Protein AF-A0A8H3MFL0-F1 (afdb_monomer)

Nearest PDB structures (foldseek):
  2hah-assembly1_A-2  TM=5.804E-01  e=1.735E-02  Feline immunodeficiency virus (isolate Petaluma)
  7q91-assembly2_D  TM=3.686E-01  e=1.709E+00  Agrobacterium fabrum str. C58
  8rm1-assembly1_D  TM=3.779E-01  e=5.942E+00  Simian foamy virus
  9gc3-assembly1_A  TM=3.300E-01  e=5.942E+00  Saccharomyces cerevisiae

Foldseek 3Di:
DEDAVDPAKEKEPQQCVVVVHDQPDQDDDDDDDPCPVPSVQKGKDAQDWDWDQDPVRDTFIDTGMYIYHHPVDPDIDIYDYPNCVCRRPCPDPVPPD

Mean predicted aligned error: 9.99 Å

pLDDT: mean 71.67, std 13.16, range [43.25, 90.88]

Structure (mmCIF, N/CA/C/O backbone):
data_AF-A0A8H3MFL0-F1
#
_entry.id   AF-A0A8H3MFL0-F1
#
loop_
_atom_site.group_PDB
_atom_site.id
_atom_site.type_symbol
_atom_site.label_atom_id
_atom_site.label_alt_id
_atom_site.label_comp_id
_atom_site.label_asym_id
_atom_site.label_entity_id
_atom_site.label_seq_id
_atom_site.pdbx_PDB_ins_code
_atom_site.Cartn_x
_atom_site.Cartn_y
_atom_site.Cartn_z
_atom_site.occupancy
_atom_site.B_iso_or_equiv
_atom_site.auth_seq_id
_atom_site.auth_comp_id
_atom_site.auth_asym_id
_atom_site.auth_atom_id
_atom_site.pdbx_PDB_model_num
ATOM 1 N N . MET A 1 1 ? 8.969 3.150 8.572 1.00 51.44 1 MET A N 1
ATOM 2 C CA . MET A 1 1 ? 9.713 4.432 8.544 1.00 51.44 1 MET A CA 1
ATOM 3 C C . MET A 1 1 ? 8.832 5.444 7.810 1.00 51.44 1 MET A C 1
ATOM 5 O O . MET A 1 1 ? 8.227 5.049 6.822 1.00 51.44 1 MET A O 1
ATOM 9 N N . SER A 1 2 ? 8.641 6.665 8.319 1.00 56.66 2 SER A N 1
ATOM 10 C CA . SER A 1 2 ? 7.818 7.694 7.651 1.00 56.66 2 SER A CA 1
ATOM 11 C C . SER A 1 2 ? 8.749 8.661 6.933 1.00 56.66 2 SER A C 1
ATOM 13 O O . SER A 1 2 ? 9.615 9.239 7.585 1.00 56.66 2 SER A O 1
ATOM 15 N N . ASP A 1 3 ? 8.581 8.832 5.624 1.00 61.03 3 ASP A N 1
ATOM 16 C CA . ASP A 1 3 ? 9.318 9.837 4.855 1.00 61.03 3 ASP A CA 1
ATOM 17 C C . ASP A 1 3 ? 8.446 11.088 4.724 1.00 61.03 3 ASP A C 1
ATOM 19 O O . ASP A 1 3 ? 7.447 11.107 4.000 1.00 61.03 3 ASP A O 1
ATOM 23 N N . SER A 1 4 ? 8.812 12.131 5.469 1.00 59.31 4 SER A N 1
ATOM 24 C CA . SER A 1 4 ? 8.095 13.403 5.498 1.00 59.31 4 SER A CA 1
ATOM 25 C C . SER A 1 4 ? 8.330 14.269 4.257 1.00 59.31 4 SER A C 1
ATOM 27 O O . SER A 1 4 ? 7.903 15.415 4.251 1.00 59.31 4 SER A O 1
ATOM 29 N N . ALA A 1 5 ? 9.036 13.793 3.233 1.00 62.97 5 ALA A N 1
ATOM 30 C CA . ALA A 1 5 ? 9.180 14.491 1.955 1.00 62.97 5 ALA A CA 1
ATOM 31 C C . ALA A 1 5 ? 8.535 13.724 0.788 1.00 62.97 5 ALA A C 1
ATOM 33 O O . ALA A 1 5 ? 8.333 14.301 -0.280 1.00 62.97 5 ALA A O 1
ATOM 34 N N . SER A 1 6 ? 8.185 12.448 0.978 1.00 65.25 6 SER A N 1
ATOM 35 C CA . SER A 1 6 ? 7.607 11.620 -0.082 1.00 65.25 6 SER A CA 1
ATOM 36 C C . SER A 1 6 ? 6.082 11.729 -0.142 1.00 65.25 6 SER A C 1
ATOM 38 O O . SER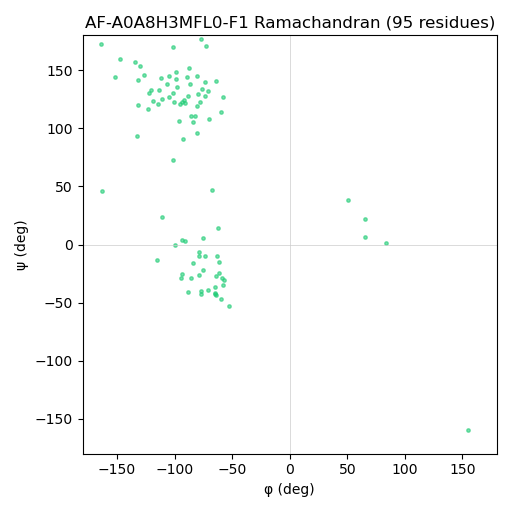 A 1 6 ? 5.370 11.489 0.839 1.00 65.25 6 SER A O 1
ATOM 40 N N . GLU A 1 7 ? 5.564 12.020 -1.335 1.00 68.75 7 GLU A N 1
ATOM 41 C CA . GLU A 1 7 ? 4.129 11.957 -1.653 1.00 68.75 7 GLU A CA 1
ATOM 42 C C . GLU A 1 7 ? 3.630 10.514 -1.826 1.00 68.75 7 GLU A C 1
ATOM 44 O O . GLU A 1 7 ? 2.435 10.237 -1.668 1.00 68.75 7 GLU A O 1
ATOM 49 N N . PHE A 1 8 ? 4.550 9.590 -2.117 1.00 70.81 8 PHE A N 1
ATOM 50 C CA . PHE A 1 8 ? 4.258 8.198 -2.437 1.00 70.81 8 PHE A CA 1
ATOM 51 C C . PHE A 1 8 ? 4.602 7.273 -1.275 1.00 70.81 8 PHE A C 1
ATOM 53 O O . PHE A 1 8 ? 5.596 7.464 -0.570 1.00 70.81 8 PHE A O 1
ATOM 60 N N . CYS A 1 9 ? 3.797 6.226 -1.122 1.00 82.38 9 CYS A N 1
ATOM 61 C CA . CYS A 1 9 ? 4.133 5.107 -0.259 1.00 82.38 9 CYS A CA 1
ATOM 62 C C . CYS A 1 9 ? 4.902 4.056 -1.042 1.00 82.38 9 CYS A C 1
ATOM 64 O O . CYS A 1 9 ? 4.594 3.801 -2.209 1.00 82.38 9 CYS A O 1
ATOM 66 N N . CYS A 1 10 ? 5.858 3.405 -0.390 1.00 85.50 10 CYS A N 1
ATOM 67 C CA . CYS A 1 10 ? 6.614 2.333 -1.011 1.00 85.50 10 CYS A CA 1
ATOM 68 C C . CYS A 1 10 ? 6.672 1.081 -0.144 1.00 85.50 10 CYS A C 1
ATOM 70 O O . CYS A 1 10 ? 6.540 1.130 1.080 1.00 85.50 10 CYS A O 1
ATOM 72 N N . MET A 1 11 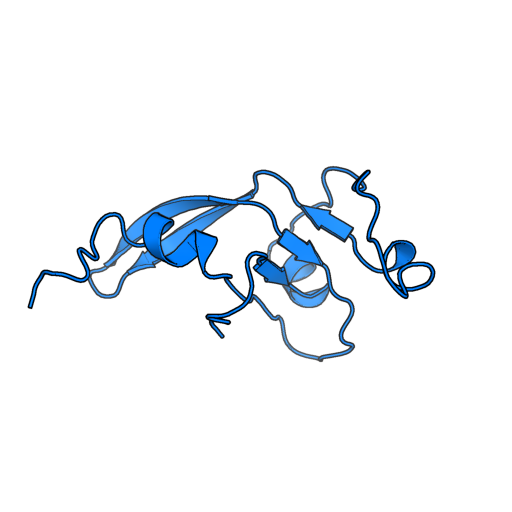? 6.841 -0.051 -0.810 1.00 86.56 11 MET A N 1
ATOM 73 C CA . MET A 1 11 ? 7.023 -1.354 -0.185 1.00 86.56 11 MET A CA 1
ATOM 74 C C . MET A 1 11 ? 7.937 -2.224 -1.035 1.00 86.56 11 MET A C 1
ATOM 76 O O . MET A 1 11 ? 8.088 -1.955 -2.224 1.00 86.56 11 MET A O 1
ATOM 80 N N . ASN A 1 12 ? 8.532 -3.259 -0.450 1.00 87.81 12 ASN A N 1
ATOM 81 C CA . ASN A 1 12 ? 9.339 -4.218 -1.203 1.00 87.81 12 ASN A CA 1
ATOM 82 C C . ASN A 1 12 ? 8.598 -5.530 -1.496 1.00 87.81 12 ASN A C 1
ATOM 84 O O . ASN A 1 12 ? 7.521 -5.793 -0.956 1.00 87.81 12 ASN A O 1
ATOM 88 N N . ASP A 1 13 ? 9.187 -6.363 -2.359 1.00 84.69 13 ASP A N 1
ATOM 89 C CA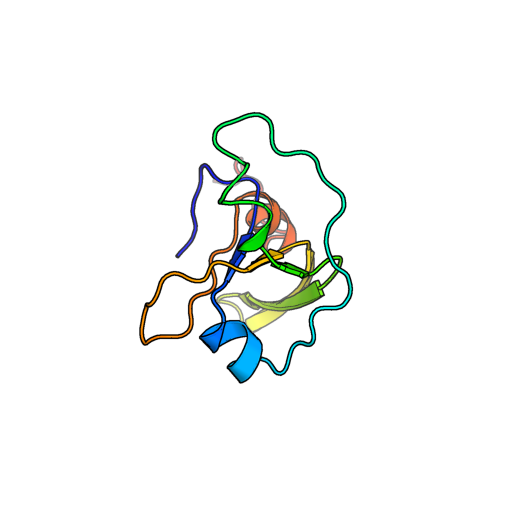 . ASP A 1 13 ? 8.601 -7.647 -2.765 1.00 84.69 13 ASP A CA 1
ATOM 90 C C . ASP A 1 13 ? 8.334 -8.574 -1.566 1.00 84.69 13 ASP A C 1
ATOM 92 O O . ASP A 1 13 ? 7.325 -9.280 -1.535 1.00 84.69 13 ASP A O 1
ATOM 96 N N . LEU A 1 14 ? 9.189 -8.539 -0.538 1.00 87.88 14 LEU A N 1
ATOM 97 C CA . LEU A 1 14 ? 8.984 -9.318 0.685 1.00 87.88 14 LEU A CA 1
ATOM 98 C C . LEU A 1 14 ? 7.736 -8.873 1.456 1.00 87.88 14 LEU A C 1
ATOM 100 O O . LEU A 1 14 ? 6.973 -9.726 1.911 1.00 87.88 14 LEU A O 1
ATOM 104 N N . ALA A 1 15 ? 7.484 -7.565 1.563 1.00 87.75 15 ALA A N 1
ATOM 105 C CA . ALA A 1 15 ? 6.265 -7.043 2.181 1.00 87.75 15 ALA A CA 1
ATOM 106 C C . ALA A 1 15 ? 5.011 -7.425 1.389 1.00 87.75 15 ALA A C 1
ATOM 108 O O . ALA A 1 15 ? 4.028 -7.863 1.983 1.00 87.75 15 ALA A O 1
ATOM 109 N N . ILE A 1 16 ? 5.056 -7.34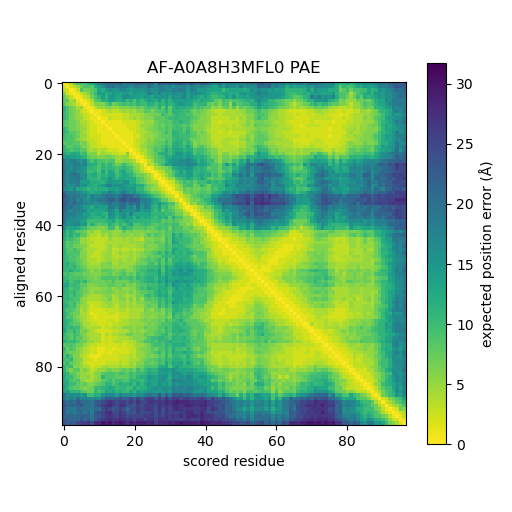1 0.058 1.00 83.69 16 ILE A N 1
ATOM 110 C CA . ILE A 1 16 ? 3.943 -7.753 -0.813 1.00 83.69 16 ILE A CA 1
ATOM 111 C C . ILE A 1 16 ? 3.608 -9.231 -0.603 1.00 83.69 16 ILE A C 1
ATOM 113 O O . ILE A 1 16 ? 2.440 -9.579 -0.413 1.00 83.69 16 ILE A O 1
ATOM 117 N N . ASN A 1 17 ? 4.629 -10.092 -0.591 1.00 84.38 17 ASN A N 1
ATOM 118 C CA . ASN A 1 17 ? 4.460 -11.529 -0.387 1.00 84.38 17 ASN A CA 1
ATOM 119 C C . ASN A 1 17 ? 3.898 -11.845 1.005 1.00 84.38 17 ASN A C 1
ATOM 121 O O . ASN A 1 17 ? 2.978 -12.653 1.119 1.00 84.38 17 ASN A O 1
ATOM 125 N N . ALA A 1 18 ? 4.405 -11.186 2.051 1.00 85.44 18 ALA A N 1
ATOM 126 C CA . ALA A 1 18 ? 3.925 -11.368 3.420 1.00 85.44 18 ALA A CA 1
ATOM 127 C C . ALA A 1 18 ? 2.470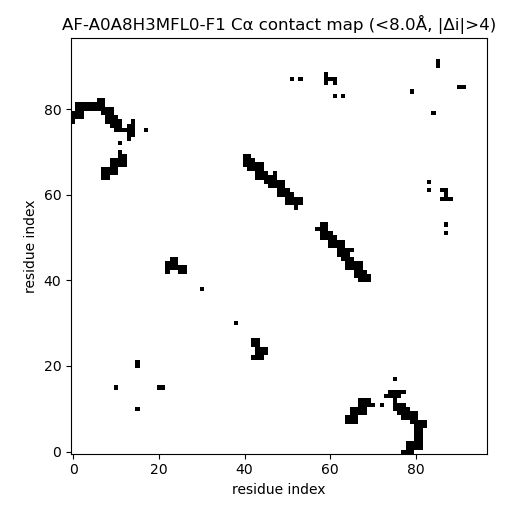 -10.904 3.600 1.00 85.44 18 ALA A C 1
ATOM 129 O O . ALA A 1 18 ? 1.702 -11.538 4.322 1.00 85.44 18 ALA A O 1
ATOM 130 N N . LEU A 1 19 ? 2.080 -9.822 2.920 1.00 82.12 19 LEU A N 1
ATOM 131 C CA . LEU A 1 19 ? 0.710 -9.302 2.919 1.00 82.12 19 LEU A CA 1
ATOM 132 C C . LEU A 1 19 ? -0.229 -10.093 1.991 1.00 82.12 19 LEU A C 1
ATOM 134 O O . LEU A 1 19 ? -1.442 -9.883 2.023 1.00 82.12 19 LEU A O 1
ATOM 138 N N . GLY A 1 20 ? 0.310 -10.994 1.162 1.00 81.81 20 GLY A N 1
ATOM 139 C CA . GLY A 1 20 ? -0.453 -11.765 0.181 1.00 81.81 20 GLY A CA 1
ATOM 140 C C . GLY A 1 20 ? -1.078 -10.904 -0.920 1.00 81.81 20 GLY A C 1
ATOM 141 O O . GLY A 1 20 ? -2.065 -11.312 -1.536 1.00 81.81 20 GLY A O 1
ATOM 142 N N . TRP A 1 21 ? -0.547 -9.702 -1.158 1.00 78.75 21 TRP A N 1
ATOM 143 C CA . TRP A 1 21 ? -1.094 -8.781 -2.148 1.00 78.75 21 TRP A CA 1
ATOM 144 C C . TRP A 1 21 ? -0.722 -9.226 -3.559 1.00 78.75 21 TRP A C 1
ATOM 146 O O . TRP A 1 21 ? 0.429 -9.541 -3.856 1.00 78.75 21 TRP A O 1
ATOM 156 N N . LYS A 1 22 ? -1.705 -9.227 -4.459 1.00 71.56 22 LYS A N 1
ATOM 157 C CA . LYS A 1 22 ? -1.471 -9.435 -5.889 1.00 71.56 22 LYS A CA 1
ATOM 158 C C . LYS A 1 22 ? -1.429 -8.082 -6.576 1.00 71.56 22 LYS A C 1
ATOM 160 O O . LYS A 1 22 ? -2.243 -7.215 -6.277 1.00 71.56 22 LYS A O 1
ATOM 165 N N . VAL A 1 23 ? -0.457 -7.901 -7.467 1.00 64.56 23 VAL A N 1
ATOM 166 C CA . VAL A 1 23 ? -0.360 -6.691 -8.290 1.00 64.56 23 VAL A CA 1
ATOM 167 C C . VAL A 1 23 ? -1.637 -6.595 -9.108 1.00 64.56 23 VAL A C 1
ATOM 169 O O . VAL A 1 23 ? -1.892 -7.453 -9.952 1.00 64.56 23 VAL A O 1
ATOM 172 N N . ASP A 1 24 ? -2.438 -5.574 -8.826 1.00 60.62 24 ASP A N 1
ATOM 173 C CA . ASP A 1 24 ? -3.783 -5.481 -9.386 1.00 60.62 24 ASP A CA 1
ATOM 174 C C . ASP A 1 24 ? -3.732 -5.017 -10.849 1.00 60.62 24 ASP A C 1
ATOM 176 O O . ASP A 1 24 ? -4.425 -5.562 -11.710 1.00 60.62 24 ASP A O 1
ATOM 180 N N . LYS A 1 25 ? -2.851 -4.052 -11.166 1.00 59.56 25 LYS A N 1
ATOM 181 C CA . LYS A 1 25 ? -2.607 -3.554 -12.531 1.00 59.56 25 LYS A CA 1
ATOM 182 C C . LYS A 1 25 ? -1.178 -3.022 -12.706 1.00 59.56 25 LYS A C 1
ATOM 184 O O . LYS A 1 25 ? -0.650 -2.388 -11.793 1.00 59.56 25 LYS A O 1
ATOM 189 N N . PRO A 1 26 ? -0.549 -3.206 -13.883 1.00 56.75 26 PRO A N 1
ATOM 190 C CA . PRO A 1 26 ? 0.621 -2.418 -14.252 1.00 56.75 26 PRO A CA 1
ATOM 191 C C . PRO A 1 26 ? 0.225 -0.940 -14.381 1.00 56.75 26 PRO A C 1
ATOM 193 O O . PRO A 1 26 ? -0.861 -0.613 -14.855 1.00 56.75 26 PRO A O 1
ATOM 196 N N . SER A 1 27 ? 1.100 -0.051 -13.925 1.00 56.69 27 SER A N 1
ATOM 197 C CA . SER A 1 27 ? 0.875 1.394 -13.957 1.00 56.69 27 SER A CA 1
ATOM 198 C C . SER A 1 27 ? 1.171 1.989 -15.334 1.00 56.69 27 SER A C 1
ATOM 200 O O . SER A 1 27 ? 2.110 1.543 -15.990 1.00 56.69 27 SER A O 1
ATOM 202 N N . ASP A 1 28 ? 0.409 3.009 -15.742 1.00 55.69 28 ASP A N 1
ATOM 203 C CA . ASP A 1 28 ? 0.522 3.685 -17.050 1.00 55.69 28 ASP A CA 1
ATOM 204 C C . ASP A 1 28 ? 1.065 5.129 -16.939 1.00 55.69 28 ASP A C 1
ATOM 206 O O . ASP A 1 28 ? 0.815 5.989 -17.781 1.00 55.69 28 ASP A O 1
ATOM 210 N N . PHE A 1 29 ? 1.795 5.451 -15.864 1.00 55.09 29 PHE A N 1
ATOM 211 C CA . PHE A 1 29 ? 2.347 6.798 -15.683 1.00 55.09 29 PHE A CA 1
ATOM 212 C C . PHE A 1 29 ? 3.716 6.971 -16.356 1.00 55.09 29 PHE A C 1
ATOM 214 O O . PHE A 1 29 ? 4.620 6.140 -16.233 1.00 55.09 29 PHE A O 1
ATOM 221 N N . ALA A 1 30 ? 3.907 8.123 -17.002 1.00 52.31 30 ALA A N 1
ATOM 222 C CA . ALA A 1 30 ? 5.188 8.543 -17.555 1.00 52.31 30 ALA A CA 1
ATOM 223 C C . ALA A 1 30 ? 6.040 9.252 -16.485 1.00 52.31 30 ALA A C 1
ATOM 225 O O . ALA A 1 30 ? 5.748 10.377 -16.085 1.00 52.31 30 ALA A O 1
ATOM 226 N N . ILE A 1 31 ? 7.132 8.621 -16.041 1.00 59.12 31 ILE A N 1
ATOM 227 C CA . ILE A 1 31 ? 8.122 9.267 -15.164 1.00 59.12 31 ILE A CA 1
ATOM 228 C C . ILE A 1 31 ? 9.059 10.126 -16.026 1.00 59.12 31 ILE A C 1
ATOM 230 O O . ILE A 1 31 ? 9.777 9.611 -16.890 1.00 59.12 31 ILE A O 1
ATOM 234 N N . LYS A 1 32 ? 9.088 11.439 -15.776 1.00 50.22 32 LYS A N 1
ATOM 235 C CA . LYS A 1 32 ? 10.021 12.38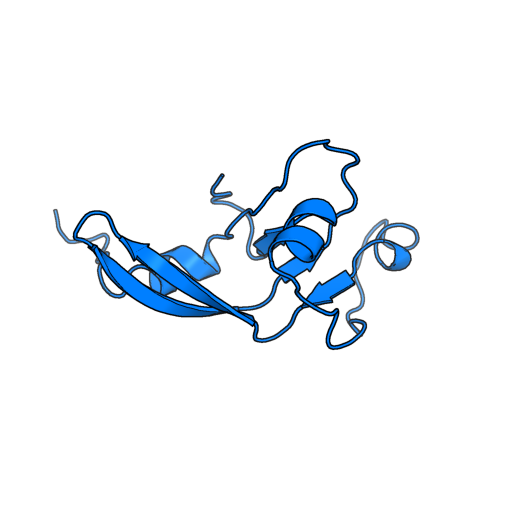5 -16.410 1.00 50.22 32 LYS A CA 1
ATOM 236 C C . LYS A 1 32 ? 11.357 12.377 -15.648 1.00 50.22 32 LYS A C 1
ATOM 238 O O . LYS A 1 32 ? 11.432 12.905 -14.547 1.00 50.22 32 LYS A O 1
ATOM 243 N N . GLY A 1 33 ? 12.404 11.767 -16.209 1.00 59.56 33 GLY A N 1
ATOM 244 C CA . GLY A 1 33 ? 13.726 11.632 -15.568 1.00 59.56 33 GLY A CA 1
ATOM 245 C C . GLY A 1 33 ? 14.508 10.432 -16.109 1.00 59.56 33 GLY A C 1
ATOM 246 O O . GLY A 1 33 ? 14.174 9.953 -17.187 1.00 59.56 33 GLY A O 1
ATOM 247 N N . ASN A 1 34 ? 15.510 9.917 -15.378 1.00 53.81 34 ASN A N 1
ATOM 248 C CA . ASN A 1 34 ? 16.288 8.699 -15.710 1.00 53.81 34 ASN A CA 1
ATOM 249 C C . ASN A 1 34 ? 15.436 7.403 -15.620 1.00 53.81 34 ASN A C 1
ATOM 251 O O . ASN A 1 34 ? 15.792 6.412 -14.986 1.00 53.81 34 ASN A O 1
ATOM 255 N N . S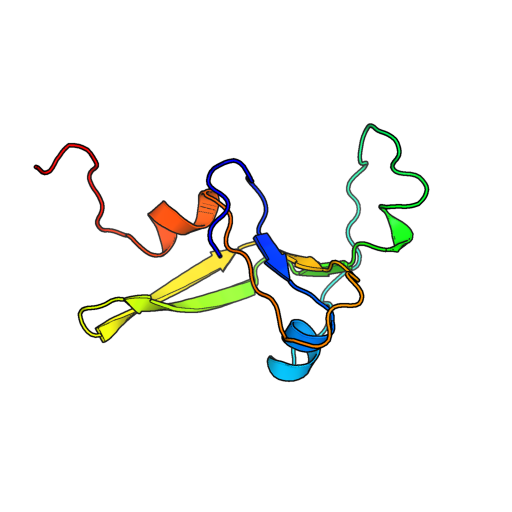ER A 1 35 ? 14.242 7.441 -16.205 1.00 54.12 35 SER A N 1
ATOM 256 C CA . SER A 1 35 ? 13.117 6.550 -15.956 1.00 54.12 35 SER A CA 1
ATOM 257 C C . SER A 1 35 ? 13.178 5.254 -16.745 1.00 54.12 35 SER A C 1
ATOM 259 O O . SER A 1 35 ? 12.522 4.292 -16.368 1.00 54.12 35 SER A O 1
ATOM 261 N N . LYS A 1 36 ? 14.006 5.172 -17.793 1.00 55.31 36 LYS A N 1
ATOM 262 C CA . LYS A 1 36 ? 14.035 4.007 -18.691 1.00 55.31 36 LYS A CA 1
ATOM 263 C C . LYS A 1 36 ? 14.307 2.682 -17.960 1.00 55.31 36 LYS A C 1
ATOM 265 O O . LYS A 1 36 ? 13.810 1.643 -18.391 1.00 55.31 36 LYS A O 1
ATOM 270 N N . HIS A 1 37 ? 15.057 2.725 -16.856 1.00 54.69 37 HIS A N 1
ATOM 271 C CA . HIS A 1 37 ? 15.338 1.565 -16.002 1.00 54.69 37 HIS A CA 1
ATOM 272 C C . HIS A 1 37 ? 14.365 1.432 -14.819 1.00 54.69 37 HIS A C 1
ATOM 274 O O . HIS A 1 37 ? 14.071 0.319 -14.398 1.00 54.69 37 HIS A O 1
ATOM 280 N N . ILE A 1 38 ? 13.820 2.549 -14.328 1.00 57.41 38 ILE A N 1
ATOM 281 C CA . ILE A 1 38 ? 12.957 2.600 -13.141 1.00 57.41 38 ILE A CA 1
ATOM 282 C C . ILE A 1 38 ? 11.539 2.118 -13.473 1.00 57.41 38 ILE A C 1
ATOM 284 O O . ILE A 1 38 ? 10.981 1.309 -12.740 1.00 57.41 38 ILE A O 1
ATOM 288 N N . THR A 1 39 ? 10.961 2.517 -14.610 1.00 56.47 39 THR A N 1
ATOM 289 C CA . THR A 1 39 ? 9.553 2.204 -14.927 1.00 56.47 39 THR A CA 1
ATOM 290 C C . THR A 1 39 ? 9.282 0.703 -15.076 1.00 56.47 39 THR A C 1
ATOM 292 O O . THR A 1 39 ? 8.171 0.261 -14.814 1.00 56.47 39 THR A O 1
ATOM 295 N N . LYS A 1 40 ? 10.285 -0.100 -15.465 1.00 55.75 40 LYS A N 1
ATOM 296 C CA . LYS A 1 40 ? 10.155 -1.569 -15.534 1.00 55.75 40 LYS A CA 1
ATOM 297 C C . LYS A 1 40 ? 10.270 -2.258 -14.171 1.00 55.75 40 LYS A C 1
ATOM 299 O O . LYS A 1 40 ? 9.752 -3.359 -14.023 1.00 55.75 40 LYS A O 1
ATOM 304 N N . ALA A 1 41 ? 10.966 -1.641 -13.216 1.00 59.84 41 ALA A N 1
ATOM 305 C CA . ALA A 1 41 ? 11.178 -2.192 -11.880 1.00 59.84 41 ALA A CA 1
ATOM 306 C C . ALA A 1 41 ? 10.018 -1.861 -10.926 1.00 59.84 41 ALA A C 1
ATOM 308 O O . ALA A 1 41 ? 9.721 -2.636 -10.022 1.00 59.84 41 ALA A O 1
ATOM 309 N N . LEU A 1 42 ? 9.334 -0.732 -11.142 1.00 67.25 42 LEU A N 1
ATOM 310 C CA . LEU A 1 42 ? 8.242 -0.303 -10.274 1.00 67.25 42 LEU A CA 1
ATOM 311 C C . LEU A 1 42 ? 6.926 -1.001 -10.637 1.00 67.25 42 LEU A C 1
ATOM 313 O O . LEU A 1 42 ? 6.305 -0.710 -11.661 1.00 67.25 42 LEU A O 1
ATOM 317 N N . ARG A 1 43 ? 6.458 -1.885 -9.755 1.00 75.31 43 ARG A N 1
ATOM 318 C CA . ARG A 1 43 ? 5.062 -2.362 -9.752 1.00 75.31 43 ARG A CA 1
ATOM 319 C C . ARG A 1 43 ? 4.224 -1.412 -8.907 1.00 75.31 43 ARG A C 1
ATOM 321 O O . ARG A 1 43 ? 4.747 -0.796 -7.986 1.00 75.31 43 ARG A O 1
ATOM 328 N N . TRP A 1 44 ? 2.939 -1.280 -9.200 1.00 77.88 44 TRP A N 1
ATOM 329 C CA . TRP A 1 44 ? 2.067 -0.373 -8.458 1.00 77.88 44 TRP A CA 1
ATOM 330 C C . TRP A 1 44 ? 0.848 -1.110 -7.937 1.00 77.88 44 TRP A C 1
ATOM 332 O O . TRP A 1 44 ? 0.331 -2.022 -8.579 1.00 77.88 44 TRP A O 1
ATOM 342 N N . PHE A 1 45 ? 0.395 -0.679 -6.771 1.00 77.56 45 PHE A N 1
ATOM 343 C CA . PHE A 1 45 ? -0.838 -1.128 -6.160 1.00 77.56 45 PHE A CA 1
ATOM 344 C C . PHE A 1 45 ? -1.684 0.109 -5.919 1.00 77.56 45 PHE A C 1
ATOM 346 O O . PHE A 1 45 ? -1.272 1.020 -5.200 1.00 77.56 45 PHE A O 1
ATOM 353 N N . MET A 1 46 ? -2.828 0.166 -6.586 1.00 80.31 46 MET A N 1
ATOM 354 C CA . MET A 1 46 ? -3.748 1.292 -6.506 1.00 80.31 46 MET A CA 1
ATOM 355 C C . MET A 1 46 ? -4.860 0.959 -5.528 1.00 80.31 46 MET A C 1
ATOM 357 O O . MET A 1 46 ? -5.246 -0.201 -5.408 1.00 80.31 46 MET A O 1
ATOM 361 N N . ASP A 1 47 ? -5.363 1.983 -4.851 1.00 78.31 47 ASP A N 1
ATOM 362 C CA . ASP A 1 47 ? -6.540 1.891 -3.995 1.00 78.31 47 ASP A CA 1
ATOM 363 C C . ASP A 1 47 ? -6.490 0.745 -2.968 1.00 78.31 47 ASP A C 1
ATOM 365 O O . ASP A 1 47 ? -7.504 0.124 -2.642 1.00 78.31 47 ASP A O 1
ATOM 369 N N . VAL A 1 48 ? -5.308 0.497 -2.396 1.00 78.25 48 VAL A N 1
ATOM 370 C CA . VAL A 1 48 ? -5.136 -0.556 -1.396 1.00 78.25 48 VAL A CA 1
ATOM 371 C C . VAL A 1 48 ? -5.658 -0.077 -0.044 1.00 78.25 48 VAL A C 1
ATOM 373 O O . VAL A 1 48 ? -5.165 0.940 0.466 1.00 78.25 48 VAL A O 1
ATOM 376 N N . PRO A 1 49 ? -6.623 -0.785 0.571 1.00 82.44 49 PRO A N 1
ATOM 377 C CA . PRO A 1 49 ? -7.041 -0.491 1.928 1.00 82.44 49 PRO A CA 1
ATOM 378 C C . PRO A 1 49 ? -5.969 -0.966 2.915 1.00 82.44 49 PRO A C 1
ATOM 380 O O . PRO A 1 49 ? -5.571 -2.130 2.911 1.00 82.44 49 PRO A O 1
ATOM 383 N N . ILE A 1 50 ? -5.534 -0.077 3.805 1.00 79.31 50 ILE A N 1
ATOM 384 C CA . ILE A 1 50 ? -4.701 -0.424 4.957 1.00 79.31 50 ILE A CA 1
ATOM 385 C C . ILE A 1 50 ? -5.412 0.017 6.224 1.00 79.31 50 ILE A C 1
ATOM 387 O O . ILE A 1 50 ? -5.837 1.167 6.357 1.00 79.31 50 ILE A O 1
ATOM 391 N N . SER A 1 51 ? -5.496 -0.908 7.173 1.00 82.50 51 SER A N 1
ATOM 392 C CA . SER A 1 51 ? -5.934 -0.642 8.536 1.00 82.50 51 SER A CA 1
ATOM 393 C C . SER A 1 51 ? -4.718 -0.415 9.428 1.00 82.50 51 SER A C 1
ATOM 395 O O . SER A 1 51 ? -3.870 -1.294 9.570 1.00 82.50 51 SER A O 1
ATOM 397 N N . ILE A 1 52 ? -4.637 0.759 10.048 1.00 80.31 52 ILE A N 1
ATOM 398 C CA . ILE A 1 52 ? -3.589 1.116 11.006 1.00 80.31 52 ILE A CA 1
ATOM 399 C C . ILE A 1 52 ? -4.242 1.286 12.368 1.00 80.31 52 ILE A C 1
ATOM 401 O O . ILE A 1 52 ? -5.283 1.930 12.500 1.00 80.31 52 ILE A O 1
ATOM 405 N N . ARG A 1 53 ? -3.637 0.677 13.384 1.00 81.38 53 ARG A N 1
ATOM 406 C CA . ARG A 1 53 ? -4.037 0.864 14.774 1.00 81.38 53 ARG A CA 1
ATOM 407 C C . ARG A 1 53 ? -3.218 2.004 15.365 1.00 81.38 53 ARG A C 1
ATOM 409 O O . ARG A 1 53 ? -1.990 1.949 15.314 1.00 81.38 53 ARG A O 1
ATOM 416 N N . ASP A 1 54 ? -3.885 3.019 15.899 1.00 78.94 54 ASP A N 1
ATOM 417 C CA . ASP A 1 54 ? -3.209 4.086 16.630 1.00 78.94 54 ASP A CA 1
ATOM 418 C C . ASP A 1 54 ? -2.811 3.645 18.051 1.00 78.94 54 ASP A C 1
ATOM 420 O O . ASP A 1 54 ? -3.083 2.524 18.492 1.00 78.94 54 ASP A O 1
ATOM 424 N N . LYS A 1 55 ? -2.134 4.539 18.774 1.00 79.94 55 LYS A N 1
ATOM 425 C CA . LYS A 1 55 ? -1.669 4.300 20.149 1.00 79.94 55 LYS A CA 1
ATOM 426 C C . LYS A 1 55 ? -2.804 4.036 21.150 1.00 79.94 55 LYS A C 1
ATOM 428 O O . LYS A 1 55 ? -2.564 3.379 22.156 1.00 79.94 55 LYS A O 1
ATOM 433 N N . ASP A 1 56 ? -4.012 4.520 20.867 1.00 84.94 56 ASP A N 1
ATOM 434 C CA . ASP A 1 56 ? -5.195 4.377 21.721 1.00 84.94 56 ASP A CA 1
ATOM 435 C C . ASP A 1 56 ? -5.994 3.109 21.355 1.00 84.94 56 ASP A C 1
ATOM 437 O O . ASP A 1 56 ? -7.039 2.812 21.935 1.00 84.94 56 ASP A O 1
ATOM 441 N N . GLY A 1 57 ? -5.493 2.323 20.395 1.00 83.25 57 GLY A N 1
ATOM 442 C CA . GLY A 1 57 ? -6.097 1.076 19.945 1.00 83.25 57 GLY A CA 1
ATOM 443 C C . GLY A 1 57 ? -7.201 1.261 18.906 1.00 83.25 57 GLY A C 1
ATOM 444 O O . GLY A 1 57 ? -7.768 0.263 18.447 1.00 83.25 57 GLY A O 1
ATOM 445 N N . LYS A 1 58 ? -7.493 2.497 18.489 1.00 85.31 58 LYS A N 1
ATOM 446 C CA . LYS A 1 58 ? -8.467 2.767 17.434 1.00 85.31 58 LYS A CA 1
ATOM 447 C C . LYS A 1 58 ? -7.882 2.324 16.098 1.00 85.31 58 LYS A C 1
ATOM 449 O O . LYS A 1 58 ? -6.747 2.636 15.750 1.00 85.31 58 LYS A O 1
ATOM 454 N N . ILE A 1 59 ? -8.684 1.590 15.334 1.00 84.88 59 ILE A N 1
ATOM 455 C CA . ILE A 1 59 ? -8.322 1.164 13.985 1.00 84.88 59 ILE A CA 1
ATOM 456 C C . ILE A 1 59 ? -8.872 2.188 13.000 1.00 84.88 59 ILE A C 1
ATOM 458 O O . ILE A 1 59 ? -10.077 2.441 12.958 1.00 84.88 59 ILE A O 1
ATOM 462 N N . VAL A 1 60 ? -7.987 2.760 12.194 1.00 79.38 60 VAL A N 1
ATOM 463 C CA . VAL A 1 60 ? -8.338 3.627 11.074 1.00 79.38 60 VAL A CA 1
ATOM 464 C C . VAL A 1 60 ? -8.004 2.890 9.794 1.00 79.38 60 VAL A C 1
ATOM 466 O O . VAL A 1 60 ? -6.882 2.425 9.613 1.00 79.38 60 VAL A O 1
ATOM 469 N N . THR A 1 61 ? -8.994 2.758 8.917 1.00 82.88 61 THR A N 1
ATOM 470 C CA . THR A 1 61 ? -8.794 2.179 7.590 1.00 82.88 61 THR A CA 1
ATOM 471 C C . THR A 1 61 ? -8.797 3.298 6.574 1.00 82.88 61 THR A C 1
ATOM 473 O O . THR A 1 61 ? -9.725 4.106 6.542 1.00 82.88 61 THR A O 1
ATOM 476 N N . ALA A 1 62 ? -7.756 3.343 5.758 1.00 79.25 62 ALA A N 1
ATOM 477 C CA . ALA A 1 62 ? -7.636 4.295 4.675 1.00 79.25 62 ALA A CA 1
ATOM 478 C C . ALA A 1 62 ? -7.161 3.590 3.413 1.00 79.25 62 ALA A C 1
ATOM 480 O O . ALA A 1 62 ? -6.536 2.535 3.466 1.00 79.25 62 ALA A O 1
ATOM 481 N N . THR A 1 63 ? -7.465 4.204 2.281 1.00 81.75 63 THR A N 1
ATOM 482 C CA . THR A 1 63 ? -7.092 3.703 0.967 1.00 81.75 63 THR A CA 1
ATOM 483 C C . THR A 1 63 ? -5.972 4.561 0.392 1.00 81.75 63 THR A C 1
ATOM 485 O O . THR A 1 63 ? -6.005 5.799 0.494 1.00 81.75 63 THR A O 1
ATOM 488 N N . GLY A 1 64 ? -4.978 3.932 -0.230 1.00 79.62 64 GLY A N 1
ATOM 489 C CA . GLY A 1 64 ? -3.928 4.667 -0.924 1.00 79.62 64 GLY A CA 1
ATOM 490 C C . GLY A 1 64 ? -3.104 3.822 -1.878 1.00 79.62 64 GLY A C 1
ATOM 491 O O . GLY A 1 64 ? -3.239 2.604 -1.953 1.00 79.62 64 GLY A O 1
ATOM 492 N N . ASN A 1 65 ? -2.261 4.528 -2.624 1.00 82.88 65 ASN A N 1
ATOM 493 C CA . ASN A 1 65 ? -1.462 3.961 -3.697 1.00 82.88 65 ASN A CA 1
ATOM 494 C C . ASN A 1 65 ? -0.048 3.676 -3.201 1.00 82.88 65 ASN A C 1
ATOM 496 O O . ASN A 1 65 ? 0.521 4.467 -2.443 1.00 82.88 65 ASN A O 1
ATOM 500 N N . PHE A 1 66 ? 0.519 2.571 -3.667 1.00 82.50 66 PHE A N 1
ATOM 501 C CA . PHE A 1 66 ? 1.843 2.112 -3.283 1.00 82.50 66 PHE A CA 1
ATOM 502 C C . PHE A 1 66 ? 2.669 1.753 -4.501 1.00 82.50 66 PHE A C 1
ATOM 504 O O . PHE A 1 66 ? 2.190 1.122 -5.446 1.00 82.50 66 PHE A O 1
ATOM 511 N N . THR A 1 67 ? 3.944 2.089 -4.422 1.00 82.94 67 THR A N 1
ATOM 512 C CA . THR A 1 67 ? 4.955 1.650 -5.369 1.00 82.94 67 THR A CA 1
ATOM 513 C C . THR A 1 67 ? 5.757 0.501 -4.764 1.00 82.94 67 THR A C 1
ATOM 515 O O . THR A 1 67 ? 6.256 0.586 -3.645 1.00 82.94 67 THR A O 1
ATOM 518 N N . CYS A 1 68 ? 5.907 -0.578 -5.516 1.00 83.44 68 CYS A N 1
ATOM 519 C CA . CYS A 1 68 ? 6.841 -1.648 -5.215 1.00 83.44 68 CYS A CA 1
ATOM 520 C C . CYS A 1 68 ? 8.248 -1.240 -5.640 1.00 83.44 68 CYS A C 1
ATOM 522 O O . CYS A 1 68 ? 8.455 -0.855 -6.793 1.00 83.44 68 CYS A O 1
ATOM 524 N N . ILE A 1 69 ? 9.203 -1.385 -4.733 1.00 80.75 69 ILE A N 1
ATOM 525 C CA . ILE A 1 69 ? 10.627 -1.230 -4.992 1.00 80.75 69 ILE A CA 1
ATOM 526 C C . ILE A 1 69 ? 11.335 -2.552 -4.706 1.00 80.75 69 ILE A C 1
ATOM 528 O O . ILE A 1 69 ? 11.252 -3.086 -3.604 1.00 80.75 69 ILE A O 1
ATOM 532 N N . ASP A 1 70 ? 12.044 -3.074 -5.700 1.00 78.50 70 ASP A N 1
ATOM 533 C CA . ASP A 1 70 ? 13.014 -4.141 -5.469 1.00 78.50 70 ASP A CA 1
ATOM 534 C C . ASP A 1 70 ? 14.301 -3.491 -4.947 1.00 78.50 70 ASP A C 1
ATOM 536 O O . ASP A 1 70 ? 15.081 -2.912 -5.707 1.00 78.50 70 ASP A O 1
ATOM 540 N N .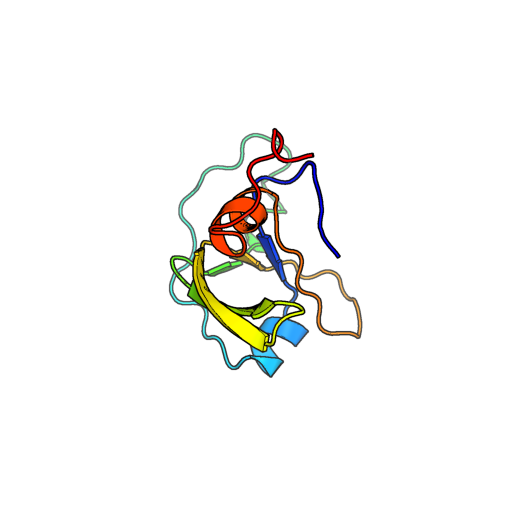 ASN A 1 71 ? 14.451 -3.476 -3.623 1.00 80.75 71 ASN A N 1
ATOM 541 C CA . ASN A 1 71 ? 15.594 -2.875 -2.942 1.00 80.75 71 ASN A CA 1
ATOM 542 C C . ASN A 1 71 ? 16.653 -3.903 -2.515 1.00 80.75 71 ASN A C 1
ATOM 544 O O . ASN A 1 71 ? 17.659 -3.504 -1.939 1.00 80.75 71 ASN A O 1
ATOM 548 N N . GLY A 1 72 ? 16.443 -5.200 -2.774 1.00 82.31 72 GLY A N 1
ATOM 549 C CA . GLY A 1 72 ? 17.348 -6.272 -2.344 1.00 82.31 72 GLY A CA 1
ATOM 550 C C . GLY A 1 72 ? 17.463 -6.470 -0.825 1.00 82.31 72 GLY A C 1
ATOM 551 O O . GLY A 1 72 ? 18.290 -7.268 -0.386 1.00 82.31 72 GLY A O 1
ATOM 552 N N . GLU A 1 73 ? 16.658 -5.769 -0.022 1.00 85.62 73 GLU A N 1
ATOM 553 C CA . GLU A 1 73 ? 16.691 -5.887 1.437 1.00 85.62 73 GLU A CA 1
ATOM 554 C C . GLU A 1 73 ? 16.054 -7.211 1.891 1.00 85.62 73 GLU A C 1
ATOM 556 O O . GLU A 1 73 ? 15.015 -7.609 1.354 1.00 85.62 73 GLU A O 1
ATOM 561 N N . PRO A 1 74 ? 16.627 -7.893 2.901 1.00 87.94 74 PRO A N 1
ATOM 562 C CA . PRO A 1 74 ? 16.142 -9.193 3.365 1.00 87.94 74 PRO A CA 1
ATOM 563 C C . PRO A 1 74 ? 14.902 -9.101 4.270 1.00 87.94 74 PRO A C 1
ATOM 565 O O . PRO A 1 74 ? 14.335 -10.131 4.633 1.00 87.94 74 PRO A O 1
ATOM 568 N N . GLU A 1 75 ? 14.476 -7.894 4.644 1.00 90.88 75 GLU A N 1
ATOM 569 C CA . GLU A 1 75 ? 13.343 -7.660 5.539 1.00 90.88 75 GLU A CA 1
ATOM 570 C C . GLU A 1 75 ? 12.160 -7.002 4.810 1.00 90.88 75 GLU A C 1
ATOM 572 O O . GLU A 1 75 ? 12.367 -6.140 3.951 1.00 90.88 75 GLU A O 1
ATOM 577 N N . PRO A 1 76 ? 10.903 -7.355 5.146 1.00 86.88 76 PRO A N 1
ATOM 578 C CA . PRO A 1 76 ? 9.728 -6.645 4.652 1.00 86.88 76 PRO A CA 1
ATOM 579 C C . PRO A 1 76 ? 9.766 -5.158 5.015 1.00 86.88 76 PRO A C 1
ATOM 581 O O . PRO A 1 76 ? 9.866 -4.798 6.188 1.00 86.88 76 PRO A O 1
ATOM 584 N N . MET A 1 77 ? 9.611 -4.288 4.019 1.00 88.81 77 MET A N 1
ATOM 585 C CA . MET A 1 77 ? 9.599 -2.841 4.220 1.00 88.81 77 MET A CA 1
ATOM 586 C C . MET A 1 77 ? 8.280 -2.230 3.754 1.00 88.81 77 MET A C 1
ATOM 588 O O . MET A 1 77 ? 7.820 -2.500 2.647 1.00 88.81 77 MET A O 1
ATOM 592 N N . LEU A 1 78 ? 7.707 -1.366 4.597 1.00 85.94 78 LEU A N 1
ATOM 593 C CA . LEU A 1 78 ? 6.571 -0.503 4.281 1.00 85.94 78 LEU A CA 1
ATOM 594 C C . LEU A 1 78 ? 6.884 0.927 4.739 1.00 85.94 78 LEU A C 1
ATOM 596 O O . LEU A 1 78 ? 7.093 1.190 5.930 1.00 85.94 78 LEU A O 1
ATOM 600 N N . CYS A 1 79 ? 6.884 1.852 3.787 1.00 84.19 79 CYS A N 1
ATOM 601 C CA . CYS A 1 79 ? 7.052 3.276 4.027 1.00 84.19 79 CYS A CA 1
ATOM 602 C C . CYS A 1 79 ? 5.764 4.000 3.650 1.00 84.19 79 CYS A C 1
ATOM 604 O O . CYS A 1 79 ? 5.309 3.946 2.507 1.00 84.19 79 CYS A O 1
ATOM 606 N N . LEU A 1 80 ? 5.185 4.683 4.633 1.00 82.50 80 LEU A N 1
ATOM 607 C CA . LEU A 1 80 ? 4.016 5.528 4.441 1.00 82.50 80 LEU A CA 1
ATOM 608 C C . LEU A 1 80 ? 4.498 6.947 4.134 1.00 82.50 80 LEU A C 1
ATOM 610 O O . LEU A 1 80 ? 5.240 7.530 4.926 1.00 82.50 80 LEU A O 1
ATOM 614 N N . GLY A 1 81 ? 4.102 7.475 2.978 1.00 79.88 81 GLY A N 1
ATOM 615 C CA . GLY A 1 81 ? 4.338 8.866 2.605 1.00 79.88 81 GLY A CA 1
ATOM 616 C C . GLY A 1 81 ? 3.443 9.827 3.390 1.00 79.88 81 GLY A C 1
ATOM 617 O O . GLY A 1 81 ? 2.487 9.418 4.062 1.00 79.88 81 GLY A O 1
ATOM 618 N N . MET A 1 82 ? 3.705 11.130 3.269 1.00 75.56 82 MET A N 1
ATOM 619 C CA . MET A 1 82 ? 2.963 12.159 4.015 1.00 75.56 82 MET A CA 1
ATOM 620 C C . MET A 1 82 ? 1.460 12.154 3.748 1.00 75.56 82 MET A C 1
ATOM 622 O O . MET A 1 82 ? 0.682 12.494 4.635 1.00 75.56 82 MET A O 1
ATOM 626 N N . THR A 1 83 ? 1.036 11.722 2.562 1.00 70.19 83 THR A N 1
ATOM 627 C CA . THR A 1 83 ? -0.382 11.640 2.177 1.00 70.19 83 THR A CA 1
ATOM 628 C C . THR A 1 83 ? -1.200 10.689 3.060 1.00 70.19 83 THR A C 1
ATOM 630 O O . THR A 1 83 ? -2.431 10.759 3.059 1.00 70.19 83 THR A O 1
ATOM 633 N N . TRP A 1 84 ? -0.544 9.824 3.843 1.00 73.75 84 TRP A N 1
ATOM 634 C CA . TRP A 1 84 ? -1.189 8.907 4.783 1.00 73.75 84 TRP A CA 1
ATOM 635 C C . TRP A 1 84 ? -1.309 9.436 6.207 1.00 73.75 84 TRP A C 1
ATOM 637 O O . TRP A 1 84 ? -2.241 9.040 6.905 1.00 73.75 84 TRP A O 1
ATOM 647 N N . ILE A 1 85 ? -0.435 10.352 6.630 1.00 68.75 85 ILE A N 1
ATOM 648 C CA . ILE A 1 85 ? -0.469 10.954 7.971 1.00 68.75 85 ILE A CA 1
ATOM 649 C C . ILE A 1 85 ? -1.864 11.528 8.294 1.00 68.75 85 ILE A C 1
ATOM 651 O O . ILE A 1 85 ? -2.461 11.063 9.266 1.00 68.75 85 ILE A O 1
ATOM 655 N N . PRO A 1 86 ? -2.477 12.394 7.455 1.00 68.12 86 PRO A N 1
ATOM 656 C CA . PRO A 1 86 ? -3.817 12.926 7.718 1.00 68.12 86 PRO A CA 1
ATOM 657 C C . PRO A 1 86 ? -4.950 11.911 7.485 1.00 68.12 86 PRO A C 1
ATOM 659 O O . PRO A 1 86 ? -6.097 12.185 7.819 1.00 68.12 86 PRO A O 1
ATOM 662 N N . LYS A 1 87 ? -4.677 10.740 6.890 1.00 69.25 87 LYS A N 1
ATOM 663 C CA . LYS A 1 87 ? -5.685 9.683 6.687 1.00 69.25 87 LYS A CA 1
ATOM 664 C C . LYS A 1 87 ? -5.773 8.739 7.880 1.00 69.25 87 LYS A C 1
ATOM 666 O O . LYS A 1 87 ? -6.866 8.346 8.269 1.00 69.25 87 LYS A O 1
ATOM 671 N N . VAL A 1 88 ? -4.626 8.382 8.457 1.00 61.88 88 VAL A N 1
ATOM 672 C CA . VAL A 1 88 ? -4.534 7.612 9.709 1.00 61.88 88 VAL A CA 1
ATOM 673 C C . VAL A 1 88 ? -4.959 8.486 10.879 1.00 61.88 88 VAL A C 1
ATOM 675 O O . VAL A 1 88 ? -5.681 8.048 11.771 1.00 61.88 88 VAL A O 1
ATOM 678 N N . GLN A 1 89 ? -4.563 9.754 10.844 1.00 58.94 89 GLN A N 1
ATOM 679 C CA . GLN A 1 89 ? -5.042 10.764 11.761 1.00 58.94 89 GLN A CA 1
ATOM 680 C C . GLN A 1 89 ? -6.236 11.477 11.143 1.00 58.94 89 GLN A C 1
ATOM 682 O O . GLN A 1 89 ? -6.097 12.573 10.617 1.00 58.94 89 GLN A O 1
ATOM 687 N N . GLY A 1 90 ? -7.451 10.996 11.384 1.00 55.81 90 GLY A N 1
ATOM 688 C CA . GLY A 1 90 ? -8.598 11.920 11.390 1.00 55.81 90 GLY A CA 1
ATOM 689 C C . GLY A 1 90 ? -8.501 13.015 12.484 1.00 55.81 90 GLY A C 1
ATOM 690 O O . GLY A 1 90 ? -9.528 13.558 12.871 1.00 55.81 90 GLY A O 1
ATOM 691 N N . ILE A 1 91 ? -7.318 13.221 13.097 1.00 52.00 91 ILE A N 1
ATOM 692 C CA . ILE A 1 91 ? -7.085 13.715 14.465 1.00 52.00 91 ILE A CA 1
ATOM 693 C C . ILE A 1 91 ? -5.624 14.207 14.669 1.00 52.00 91 ILE A C 1
ATOM 695 O O . ILE A 1 91 ? -4.975 13.861 15.651 1.00 52.00 91 ILE A O 1
ATOM 699 N N . LEU A 1 92 ? -5.051 14.999 13.767 1.00 47.16 92 LEU A N 1
ATOM 700 C CA . LEU A 1 92 ? -4.010 15.950 14.182 1.00 47.16 92 LEU A CA 1
ATOM 701 C C . LEU A 1 92 ? -4.355 17.278 13.543 1.00 47.16 92 LEU A C 1
ATOM 703 O O . LEU A 1 92 ? -4.033 17.540 12.392 1.00 47.16 92 LEU A O 1
ATOM 707 N N . ASP A 1 93 ? -5.072 18.089 14.306 1.00 49.28 93 ASP A N 1
ATOM 708 C CA . ASP A 1 93 ? -5.069 19.520 14.088 1.00 49.28 93 ASP A CA 1
ATOM 709 C C . ASP A 1 93 ? -3.674 20.002 14.524 1.00 49.28 93 ASP A C 1
ATOM 711 O O . ASP A 1 93 ? -3.382 19.950 15.723 1.00 49.28 93 ASP A O 1
ATOM 715 N N . PRO A 1 94 ? -2.774 20.399 13.604 1.00 49.50 94 PRO A N 1
ATOM 716 C CA . PRO A 1 94 ? -1.443 20.868 13.982 1.00 49.50 94 PRO A CA 1
ATOM 717 C C . PRO A 1 94 ? -1.500 22.150 14.833 1.00 49.50 94 PRO A C 1
ATOM 719 O O . PRO A 1 94 ? -0.489 22.528 15.412 1.00 49.50 94 PRO A O 1
ATOM 722 N N . ASN A 1 95 ? -2.678 22.784 14.950 1.00 49.69 95 ASN A N 1
ATOM 723 C CA . ASN A 1 95 ? -2.939 23.934 15.817 1.00 49.69 95 ASN A CA 1
ATOM 724 C C . ASN A 1 95 ? -3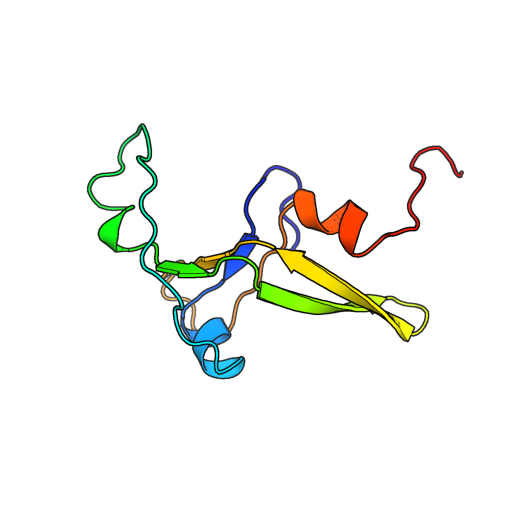.493 23.566 17.208 1.00 49.69 95 ASN A C 1
ATOM 726 O O . ASN A 1 95 ? -3.822 24.464 17.983 1.00 49.69 95 ASN A O 1
ATOM 730 N N . LYS A 1 96 ? -3.622 22.277 17.553 1.00 47.00 96 LYS A N 1
ATOM 731 C CA . LYS A 1 96 ? -3.956 21.835 18.918 1.00 47.00 96 LYS A CA 1
ATOM 732 C C . LYS A 1 96 ? -2.713 21.355 19.665 1.00 47.00 96 LYS A C 1
ATOM 734 O O . LYS A 1 96 ? -2.526 20.156 19.863 1.00 47.00 96 LYS A O 1
ATOM 739 N N . ASN A 1 97 ? -1.874 22.315 20.046 1.00 43.25 97 ASN A N 1
ATOM 740 C CA . ASN A 1 97 ? -1.344 22.529 21.403 1.00 43.25 97 ASN A CA 1
ATOM 741 C C . ASN A 1 97 ? -0.327 23.669 21.389 1.00 43.25 97 ASN A C 1
ATOM 743 O O . ASN A 1 97 ? 0.694 23.532 20.683 1.00 43.25 97 ASN A O 1
#

Solvent-accessible surface area (backbone atoms only — not comparable to full-atom values): 5997 Å² total; per-residue (Å²): 97,76,43,86,84,36,77,59,22,40,30,24,65,58,32,36,59,75,68,67,60,70,79,78,48,84,73,90,76,85,68,89,70,92,28,88,67,47,65,79,58,47,46,30,37,71,70,44,76,46,75,45,66,49,97,88,65,52,73,32,72,39,68,43,54,35,38,36,42,84,75,86,64,96,60,67,40,65,32,50,13,49,73,44,56,66,52,64,30,90,74,69,62,89,84,76,124

Sequence (97 aa):
MSDSASEFCCMNDLAINALGWKVDKPSDFAIKGNSKHITKALRWFMDVPISIRDKDGKIVTATGNFTCIDNGEPEPMLCLGMTWIPKVQGILDPNKN

Radius of gyration: 14.87 Å; Cα contacts (8 Å, |Δi|>4): 150; chains: 1; bounding box: 26×36×40 Å

Organism: NCBI:txid94130

Secondary structure (DSSP, 8-state):
-EETT-SSEEE-HHHHHHHT------------SSHHHHHHH-EEEEEEEEEEE-TTS-EEEEEEEEEE-----SS--EEEEGGGHHHH-TT--TT--